Protein AF-A0A939VW94-F1 (afdb_monomer_lite)

Foldseek 3Di:
DDDDDPDDDDCPPHPDDWDWDWDQDPVRDTDIDIPVVCPPDDDDDDDDDDPPDPDD

Sequence (56 aa):
MPSNRGGVTMLVTRPAPDFTADAVYPDFSIAPFTLFGLRGKYVTLFFYPMDFTFVC

Radius of gyration: 15.93 Å; chains: 1; bounding box: 35×46×30 Å

Secondary structure (DSSP, 8-state):
-----------TTSPPPP-EEEEE-TTS-EEEEEGGGGTTS-------S-TTSS--

pLDDT: mean 87.9, std 15.18, range [45.47, 98.25]

Structure (mmCIF, N/CA/C/O backbone):
data_AF-A0A939VW94-F1
#
_entry.id   AF-A0A939VW94-F1
#
loop_
_atom_site.group_PDB
_atom_site.id
_atom_site.type_symbol
_atom_site.label_atom_id
_atom_site.label_alt_id
_atom_site.label_comp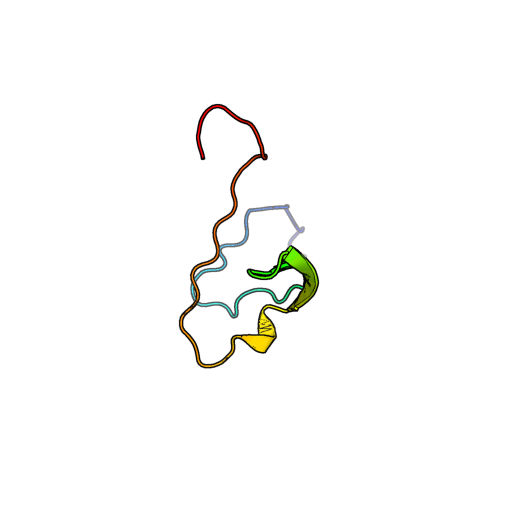_id
_atom_site.label_asym_id
_atom_site.label_entity_id
_atom_site.label_seq_id
_atom_site.pdbx_PDB_ins_code
_atom_site.Cartn_x
_atom_site.Cartn_y
_atom_site.Cartn_z
_atom_site.occupancy
_atom_site.B_iso_or_equiv
_atom_site.auth_seq_id
_atom_site.auth_comp_id
_atom_site.auth_asym_id
_atom_site.auth_atom_id
_atom_site.pdbx_PDB_model_num
ATOM 1 N N . MET A 1 1 ? -7.293 34.020 13.298 1.00 45.66 1 MET A N 1
ATOM 2 C CA . MET A 1 1 ? -7.110 33.240 12.056 1.00 45.66 1 MET A CA 1
ATOM 3 C C . MET A 1 1 ? -5.914 32.316 12.260 1.00 45.66 1 MET A C 1
ATOM 5 O O . MET A 1 1 ? -4.797 32.822 12.206 1.00 45.66 1 MET A O 1
ATOM 9 N N . PRO A 1 2 ? -6.069 31.026 12.609 1.00 45.47 2 PRO A N 1
ATOM 10 C CA . PRO A 1 2 ? -4.901 30.168 12.714 1.00 45.47 2 PRO A CA 1
ATOM 11 C C . PRO A 1 2 ? -4.373 29.885 11.303 1.00 45.47 2 PRO A C 1
ATOM 13 O O . PRO A 1 2 ? -5.080 29.385 10.433 1.00 45.47 2 PRO A O 1
ATOM 16 N N . SER A 1 3 ? -3.129 30.304 11.094 1.00 56.44 3 SER A N 1
ATOM 17 C CA . SER A 1 3 ? -2.297 30.075 9.917 1.00 56.44 3 SER A CA 1
ATOM 18 C C . SER A 1 3 ? -2.010 28.576 9.772 1.00 56.44 3 SER A C 1
ATOM 20 O O . SER A 1 3 ? -1.556 27.928 10.716 1.00 56.44 3 SER A O 1
ATOM 22 N N . ASN A 1 4 ? -2.297 28.035 8.587 1.00 61.03 4 ASN A N 1
ATOM 23 C CA . ASN A 1 4 ? -2.029 26.651 8.213 1.00 61.03 4 ASN A CA 1
ATOM 24 C C . ASN A 1 4 ? -0.509 26.438 8.086 1.00 61.03 4 ASN A C 1
ATOM 26 O O . ASN A 1 4 ? 0.092 26.824 7.085 1.00 61.03 4 ASN A O 1
ATOM 30 N N . ARG A 1 5 ? 0.123 25.861 9.114 1.00 59.38 5 ARG A N 1
ATOM 31 C CA . ARG A 1 5 ? 1.497 25.345 9.032 1.00 59.38 5 ARG A CA 1
ATOM 32 C C . ARG A 1 5 ? 1.409 23.870 8.653 1.00 59.38 5 ARG A C 1
ATOM 34 O O . ARG A 1 5 ? 0.742 23.121 9.359 1.00 59.38 5 ARG A O 1
ATOM 41 N N . GLY A 1 6 ? 2.070 23.468 7.566 1.00 56.34 6 GLY A N 1
ATOM 42 C CA . GLY A 1 6 ? 2.122 22.088 7.065 1.00 56.34 6 GLY A CA 1
ATOM 43 C C . GLY A 1 6 ? 2.790 21.112 8.039 1.00 56.34 6 GLY A C 1
ATOM 44 O O . GLY A 1 6 ? 3.932 20.715 7.842 1.00 56.34 6 GLY A O 1
ATOM 45 N N . GLY A 1 7 ? 2.083 20.755 9.109 1.00 56.28 7 GLY A N 1
ATOM 46 C CA . GLY A 1 7 ? 2.467 19.728 10.068 1.00 56.28 7 GLY A CA 1
ATOM 47 C C . GLY A 1 7 ? 1.888 18.368 9.688 1.00 56.28 7 GLY A C 1
ATOM 48 O O . GLY A 1 7 ? 0.777 18.277 9.163 1.00 56.28 7 GLY A O 1
ATOM 49 N N . VAL A 1 8 ? 2.639 17.304 9.984 1.00 64.69 8 VAL A N 1
ATOM 50 C CA . VAL A 1 8 ? 2.176 15.916 9.862 1.00 64.69 8 VAL A CA 1
ATOM 51 C C . VAL A 1 8 ? 0.866 15.764 10.634 1.00 64.69 8 VAL A C 1
ATOM 53 O O . VAL A 1 8 ? 0.815 15.922 11.854 1.00 64.69 8 VAL A O 1
ATOM 56 N N . THR A 1 9 ? -0.214 15.474 9.915 1.00 76.69 9 THR A N 1
ATOM 57 C CA . THR A 1 9 ? -1.507 15.194 10.533 1.00 76.69 9 THR A CA 1
ATOM 58 C C . THR A 1 9 ? -1.504 13.743 11.004 1.00 76.69 9 THR A C 1
ATOM 60 O O . THR A 1 9 ? -1.366 12.834 10.194 1.00 76.69 9 THR A O 1
ATOM 63 N N . MET A 1 10 ? -1.660 13.505 12.308 1.00 86.25 10 MET A N 1
ATOM 64 C CA . MET A 1 10 ? -1.847 12.151 12.847 1.00 86.25 10 MET A CA 1
ATOM 65 C C . MET A 1 10 ? -3.155 11.547 12.312 1.00 86.25 10 MET A C 1
ATOM 67 O O . MET A 1 10 ? -4.222 12.117 12.527 1.00 86.25 10 MET A O 1
ATOM 71 N N . LEU A 1 11 ? -3.098 10.407 11.620 1.00 92.75 11 LEU A N 1
ATOM 72 C CA . LEU A 1 11 ? -4.274 9.781 10.984 1.00 92.75 11 LEU A CA 1
ATOM 73 C C . LEU A 1 11 ? -4.907 8.647 11.811 1.00 92.75 11 LEU A C 1
ATOM 75 O O . LEU A 1 11 ? -5.899 8.055 11.393 1.00 92.75 11 LEU A O 1
ATOM 79 N N . VAL A 1 12 ? -4.365 8.351 12.993 1.00 93.25 12 VAL A N 1
ATOM 80 C CA . VAL A 1 12 ? -4.905 7.319 13.895 1.00 93.25 12 VAL A CA 1
ATOM 81 C C . VAL A 1 12 ? -6.309 7.717 14.372 1.00 93.25 12 VAL A C 1
ATOM 83 O O . VAL A 1 12 ? -6.581 8.904 14.531 1.00 93.25 12 VAL A O 1
ATOM 86 N N . THR A 1 13 ? -7.191 6.723 14.557 1.00 94.94 13 THR A N 1
ATOM 87 C CA . THR A 1 13 ? -8.626 6.849 14.919 1.00 94.94 13 THR A CA 1
ATOM 88 C C . THR A 1 13 ? -9.499 7.661 13.957 1.00 94.94 13 THR A C 1
ATOM 90 O O . THR A 1 13 ? -10.696 7.825 14.198 1.00 94.94 13 THR A O 1
ATOM 93 N N . ARG A 1 14 ? -8.942 8.121 12.832 1.00 93.12 14 ARG A N 1
ATOM 94 C CA . ARG A 1 14 ? -9.690 8.751 11.743 1.00 93.12 14 ARG A CA 1
ATOM 95 C C . ARG A 1 14 ? -10.014 7.725 10.657 1.00 93.12 14 ARG A C 1
ATOM 97 O O . ARG A 1 14 ? -9.316 6.716 10.543 1.00 93.12 14 ARG A O 1
ATOM 104 N N . PRO A 1 15 ? -11.055 7.961 9.841 1.00 93.50 15 PRO A N 1
ATOM 105 C CA . PRO A 1 15 ? -11.261 7.175 8.633 1.00 93.50 15 PRO A CA 1
ATOM 106 C C . PRO A 1 15 ? -9.997 7.205 7.767 1.00 93.50 15 PRO A C 1
ATOM 108 O O . PRO A 1 15 ? -9.438 8.280 7.538 1.00 93.50 15 PRO A O 1
ATOM 111 N N . ALA A 1 16 ? -9.553 6.035 7.303 1.00 94.38 16 ALA A N 1
ATOM 112 C CA . ALA A 1 16 ? -8.429 5.949 6.379 1.00 94.38 16 ALA A CA 1
ATOM 113 C C . ALA A 1 16 ? -8.731 6.787 5.119 1.00 94.38 16 ALA A C 1
ATOM 115 O O . ALA A 1 16 ? -9.848 6.677 4.597 1.00 94.38 16 ALA A O 1
ATOM 116 N N . PRO A 1 17 ? -7.786 7.621 4.643 1.00 94.62 17 PRO A N 1
ATOM 117 C CA . PRO A 1 17 ? -7.958 8.363 3.402 1.00 94.62 17 PRO A CA 1
ATOM 118 C C . PRO A 1 17 ? -8.189 7.397 2.244 1.00 94.62 17 PRO A C 1
ATOM 120 O O . PRO A 1 17 ? -7.416 6.457 2.058 1.00 94.62 17 PRO A O 1
ATOM 123 N N . ASP A 1 18 ? -9.261 7.618 1.489 1.00 96.81 18 ASP A N 1
ATOM 124 C CA . ASP A 1 18 ? -9.537 6.810 0.309 1.00 96.81 18 ASP A CA 1
ATOM 125 C C . ASP A 1 18 ? -8.575 7.184 -0.823 1.00 96.81 18 ASP A C 1
ATOM 127 O O . ASP A 1 18 ? -8.171 8.343 -0.957 1.00 96.81 18 ASP A O 1
ATOM 131 N N . PHE A 1 19 ? -8.204 6.199 -1.633 1.00 96.75 19 PHE A N 1
ATOM 132 C CA . PHE A 1 19 ? -7.373 6.400 -2.812 1.00 96.75 19 PHE A CA 1
ATOM 133 C C . PHE A 1 19 ? -7.759 5.407 -3.898 1.00 96.75 19 PHE A C 1
ATOM 135 O O . PHE A 1 19 ? -8.231 4.306 -3.608 1.00 96.75 19 PHE A O 1
ATOM 142 N N . THR A 1 20 ? -7.539 5.811 -5.148 1.00 98.12 20 THR A N 1
ATOM 143 C CA . THR A 1 20 ? -7.606 4.925 -6.309 1.00 98.12 20 THR A CA 1
ATOM 144 C C . THR A 1 20 ? -6.301 5.030 -7.084 1.00 98.12 20 THR A C 1
ATOM 146 O O . THR A 1 20 ? -5.869 6.140 -7.390 1.00 98.12 20 THR A O 1
ATOM 149 N N . ALA A 1 21 ? -5.665 3.894 -7.356 1.00 97.94 21 ALA A N 1
ATOM 150 C CA . ALA A 1 21 ? -4.406 3.816 -8.092 1.00 97.94 21 ALA A CA 1
ATOM 151 C C . ALA A 1 21 ? -4.324 2.499 -8.868 1.00 97.94 21 ALA A C 1
ATOM 153 O O . ALA A 1 21 ? -4.980 1.525 -8.499 1.00 97.94 21 ALA A O 1
ATOM 154 N N . ASP A 1 22 ? -3.513 2.463 -9.920 1.00 98.25 22 ASP A N 1
ATOM 155 C CA . ASP A 1 22 ? -3.256 1.225 -10.651 1.00 98.25 22 ASP A CA 1
ATOM 156 C C . ASP A 1 22 ? -2.440 0.259 -9.786 1.00 98.25 22 ASP A C 1
ATOM 158 O O . ASP A 1 22 ? -1.447 0.645 -9.164 1.00 98.25 22 ASP A O 1
ATOM 162 N N . ALA A 1 23 ? -2.868 -1.001 -9.742 1.00 97.69 23 ALA A N 1
ATOM 163 C CA . ALA A 1 23 ? -2.218 -2.057 -8.980 1.00 97.69 23 ALA A CA 1
ATOM 164 C C . ALA A 1 23 ? -2.011 -3.301 -9.846 1.00 97.69 23 ALA A C 1
ATOM 166 O O . ALA A 1 23 ? -2.817 -3.605 -10.727 1.00 97.69 23 ALA A O 1
ATOM 167 N N . VAL A 1 24 ? -0.935 -4.034 -9.558 1.00 97.31 24 VAL A N 1
ATOM 168 C CA . VAL A 1 24 ? -0.663 -5.348 -10.150 1.00 97.31 24 VAL A CA 1
ATOM 169 C C . VAL A 1 24 ? -1.379 -6.417 -9.321 1.00 97.31 24 VAL A C 1
ATOM 171 O O . VAL A 1 24 ? -1.139 -6.536 -8.119 1.00 97.31 24 VAL A O 1
ATOM 174 N N . TYR A 1 25 ? -2.258 -7.189 -9.957 1.00 96.62 25 TYR A N 1
ATOM 175 C CA . TYR A 1 25 ? -3.006 -8.286 -9.334 1.00 96.62 25 TYR A CA 1
ATOM 176 C C . TYR A 1 25 ? -2.248 -9.627 -9.425 1.00 96.62 25 TYR A C 1
ATOM 178 O O . TYR A 1 25 ? -1.280 -9.743 -10.179 1.00 96.62 25 TYR A O 1
ATOM 186 N N . PRO A 1 26 ? -2.663 -10.672 -8.671 1.00 97.19 26 PRO A N 1
ATOM 187 C CA . PRO A 1 26 ? -1.991 -11.981 -8.670 1.00 97.19 26 PRO A CA 1
ATOM 188 C C . PRO A 1 26 ? -1.915 -12.677 -10.036 1.00 97.19 26 PRO A C 1
ATOM 190 O O . PRO A 1 26 ? -1.087 -13.560 -10.232 1.00 97.19 26 PRO A O 1
ATOM 193 N N . ASP A 1 27 ? -2.787 -12.299 -10.967 1.00 97.44 27 ASP A N 1
ATOM 194 C CA . ASP A 1 27 ? -2.828 -12.776 -12.349 1.00 97.44 27 ASP A CA 1
ATOM 195 C C . ASP A 1 27 ? -1.969 -11.930 -13.307 1.00 97.44 27 ASP A C 1
ATOM 197 O O . ASP A 1 27 ? -2.053 -12.099 -14.522 1.00 97.4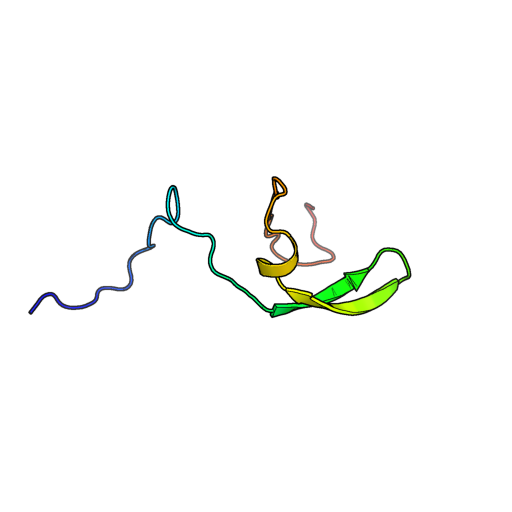4 27 ASP A O 1
ATOM 201 N N . PHE A 1 28 ? -1.146 -11.024 -12.768 1.00 96.62 28 PHE A N 1
ATOM 202 C CA . PHE A 1 28 ? -0.328 -10.050 -13.496 1.00 96.62 28 PHE A CA 1
ATOM 203 C C . PHE A 1 28 ? -1.124 -9.025 -14.309 1.00 96.62 28 PHE A C 1
ATOM 205 O O . PHE A 1 28 ? -0.542 -8.282 -15.104 1.00 96.62 28 PHE A O 1
ATOM 212 N N . SER A 1 29 ? -2.438 -8.937 -14.101 1.00 98.19 29 SER A N 1
ATOM 213 C CA . SER A 1 29 ? -3.226 -7.854 -14.672 1.00 98.19 29 SER A CA 1
ATOM 214 C C . SER A 1 29 ? -2.946 -6.541 -13.937 1.00 98.19 29 SER A C 1
ATOM 216 O O . SER A 1 29 ? -2.665 -6.519 -12.736 1.00 98.19 29 SER A O 1
ATOM 218 N N . ILE A 1 30 ? -3.009 -5.434 -14.678 1.00 98.12 30 ILE A N 1
ATOM 219 C CA . ILE A 1 30 ? -2.968 -4.084 -14.116 1.00 98.12 30 ILE A CA 1
ATOM 220 C C . ILE A 1 30 ? -4.383 -3.532 -14.182 1.00 98.12 30 ILE A C 1
ATOM 222 O O . ILE A 1 30 ? -4.963 -3.441 -15.266 1.00 98.12 30 ILE A O 1
ATOM 226 N N . ALA A 1 31 ? -4.935 -3.169 -13.030 1.00 97.50 31 ALA A N 1
ATOM 227 C CA . ALA A 1 31 ? -6.257 -2.569 -12.954 1.00 97.50 31 ALA A CA 1
ATOM 228 C C . ALA A 1 31 ? -6.348 -1.558 -11.799 1.00 97.50 31 ALA A C 1
ATOM 230 O O . ALA A 1 31 ? -5.572 -1.647 -10.840 1.00 97.50 31 ALA A O 1
ATOM 231 N N . PRO A 1 32 ? -7.316 -0.626 -11.849 1.00 97.94 32 PRO A N 1
ATOM 232 C CA . PRO A 1 32 ? -7.562 0.297 -10.752 1.00 97.94 32 PRO A CA 1
ATOM 233 C C . PRO A 1 32 ? -7.929 -0.449 -9.465 1.00 97.94 32 PRO A C 1
ATOM 235 O O . PRO A 1 32 ? -8.813 -1.308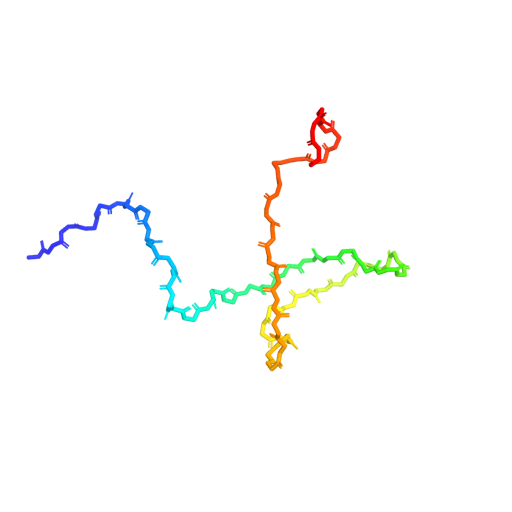 -9.442 1.00 97.94 32 PRO A O 1
ATOM 238 N N . PHE A 1 33 ? -7.262 -0.094 -8.376 1.00 97.50 33 PHE A N 1
ATOM 239 C CA . PHE A 1 33 ? -7.567 -0.529 -7.021 1.00 97.50 33 PHE A CA 1
ATOM 240 C C . PHE A 1 33 ? -8.091 0.658 -6.217 1.00 97.50 33 PHE A C 1
ATOM 242 O O . PHE A 1 33 ? -7.470 1.718 -6.224 1.00 97.50 33 PHE A O 1
ATOM 249 N N . THR A 1 34 ? -9.186 0.464 -5.479 1.00 97.69 34 THR A N 1
ATOM 250 C CA . THR A 1 34 ? -9.757 1.482 -4.586 1.00 97.69 34 THR A CA 1
ATOM 251 C C . THR A 1 34 ? -9.849 0.949 -3.160 1.00 97.69 34 THR A C 1
ATOM 253 O O . THR A 1 34 ? -10.466 -0.095 -2.925 1.00 97.69 34 THR A O 1
ATOM 256 N N . LEU A 1 35 ? -9.304 1.690 -2.188 1.00 97.12 35 LEU A N 1
ATOM 257 C CA . LEU A 1 35 ? -9.299 1.276 -0.778 1.00 97.12 35 LEU A CA 1
ATOM 258 C C . LEU A 1 35 ? -10.719 1.085 -0.220 1.00 97.12 35 LEU A C 1
ATOM 260 O O . LEU A 1 35 ? -10.966 0.147 0.542 1.00 97.12 35 LEU A O 1
ATOM 264 N N . PHE A 1 36 ? -11.671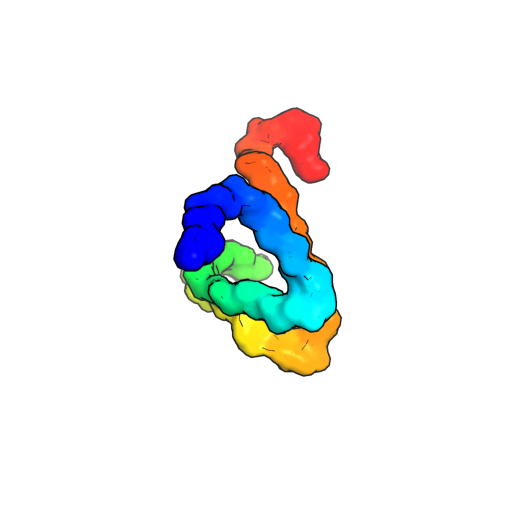 1.927 -0.630 1.00 96.25 36 PHE A N 1
ATOM 265 C CA . PHE A 1 36 ? -13.083 1.788 -0.270 1.00 96.25 36 PHE A CA 1
ATOM 266 C C . PHE A 1 36 ? -13.668 0.396 -0.576 1.00 96.25 36 PHE A C 1
ATOM 268 O O . PHE A 1 36 ? -14.515 -0.086 0.177 1.00 96.25 36 PHE A O 1
ATOM 275 N N . GLY A 1 37 ? -13.185 -0.290 -1.618 1.00 96.25 37 GLY A N 1
ATOM 276 C CA . GLY A 1 37 ? -13.639 -1.636 -1.985 1.00 96.25 37 GLY A CA 1
ATOM 277 C C . GLY A 1 37 ? -13.350 -2.714 -0.931 1.00 96.25 37 GLY A C 1
ATOM 278 O O . GLY A 1 37 ? -13.974 -3.772 -0.951 1.00 96.25 37 GLY A O 1
ATOM 279 N N . LEU A 1 38 ? -12.448 -2.453 0.024 1.00 96.62 38 LEU A N 1
ATOM 280 C CA . LEU A 1 38 ? -12.081 -3.385 1.099 1.00 96.62 38 LEU A CA 1
ATOM 281 C C . LEU A 1 38 ? -12.849 -3.166 2.415 1.00 96.62 38 LEU A C 1
ATOM 283 O O . LEU A 1 38 ? -12.521 -3.779 3.436 1.00 96.62 38 LEU A O 1
ATOM 287 N N . ARG A 1 39 ? -13.873 -2.302 2.429 1.00 95.81 39 ARG A N 1
ATOM 288 C CA . ARG A 1 39 ? -14.718 -2.07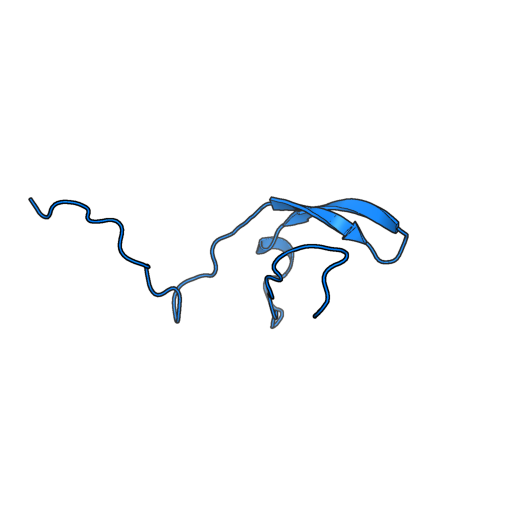2 3.613 1.00 95.81 39 ARG A CA 1
ATOM 289 C C . ARG A 1 39 ? -15.269 -3.390 4.175 1.00 95.81 39 ARG A C 1
ATOM 291 O O . ARG A 1 39 ? -15.678 -4.283 3.442 1.00 95.81 39 ARG A O 1
ATOM 298 N N . GLY A 1 40 ? -15.288 -3.496 5.505 1.00 96.31 40 GLY A N 1
ATOM 299 C CA . GLY A 1 40 ? -15.721 -4.706 6.215 1.00 96.31 40 GLY A CA 1
ATOM 300 C C . GLY A 1 40 ? -14.611 -5.737 6.448 1.00 96.31 40 GLY A C 1
ATOM 301 O O . GLY A 1 40 ? -14.852 -6.730 7.129 1.00 96.31 40 GLY A O 1
ATOM 302 N N . LYS A 1 41 ? -13.393 -5.496 5.945 1.00 97.19 41 LYS A N 1
ATOM 303 C CA . LYS A 1 41 ? -12.201 -6.301 6.240 1.00 97.19 41 LYS A CA 1
ATOM 304 C C . LYS A 1 41 ? -11.177 -5.481 7.024 1.00 97.19 41 LYS A C 1
ATOM 306 O O . LYS A 1 41 ? -11.078 -4.268 6.848 1.00 97.19 41 LYS A O 1
ATOM 311 N N . TYR A 1 42 ? -10.397 -6.150 7.870 1.00 97.12 42 TYR A N 1
ATOM 312 C CA . TYR A 1 42 ? -9.162 -5.569 8.395 1.00 97.12 42 TYR A CA 1
ATOM 313 C C . TYR A 1 42 ? -8.111 -5.554 7.281 1.00 97.12 42 TYR A C 1
ATOM 315 O O . TYR A 1 42 ? -7.953 -6.546 6.570 1.00 97.12 42 TYR A O 1
ATOM 323 N N . VAL A 1 43 ? -7.419 -4.425 7.121 1.00 96.56 43 VAL A N 1
ATOM 324 C CA . VAL A 1 43 ? -6.459 -4.191 6.034 1.00 96.56 43 VAL 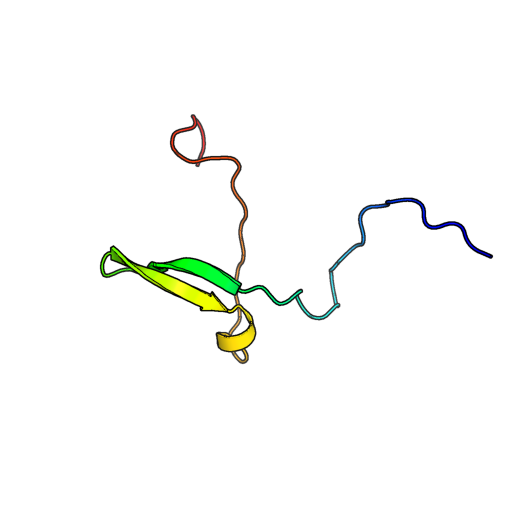A CA 1
ATOM 325 C C . VAL A 1 43 ? -5.159 -3.649 6.616 1.00 96.56 43 VAL A C 1
ATOM 327 O O . VAL A 1 43 ? -5.180 -2.750 7.457 1.00 96.56 43 VAL A O 1
ATOM 330 N N . THR A 1 44 ? -4.035 -4.165 6.127 1.00 96.44 44 THR A N 1
ATOM 331 C CA . THR A 1 44 ? -2.697 -3.625 6.382 1.00 96.44 44 THR A CA 1
ATOM 332 C C . THR A 1 44 ? -2.209 -2.932 5.115 1.00 96.44 44 THR A C 1
ATOM 334 O O . THR A 1 44 ? -2.094 -3.572 4.074 1.00 96.44 44 THR A O 1
ATOM 337 N N . LEU A 1 45 ? -1.932 -1.630 5.204 1.00 95.75 45 LEU A N 1
ATOM 338 C CA . LEU A 1 45 ? -1.337 -0.836 4.128 1.00 95.75 45 LEU A CA 1
ATOM 339 C C . LEU A 1 45 ? 0.106 -0.501 4.508 1.00 95.75 45 LEU A C 1
ATOM 341 O O . LEU A 1 45 ? 0.344 0.070 5.572 1.00 95.75 45 LEU A O 1
ATOM 345 N N . PHE A 1 46 ? 1.051 -0.852 3.642 1.00 95.12 46 PHE A N 1
ATOM 346 C CA . PHE A 1 46 ? 2.477 -0.618 3.840 1.00 95.12 46 PHE A CA 1
ATOM 347 C C . PHE A 1 46 ? 3.035 0.167 2.655 1.00 95.12 46 PHE A C 1
ATOM 349 O O . PHE A 1 46 ? 2.711 -0.132 1.508 1.00 95.12 46 PHE A O 1
ATOM 356 N N . PHE A 1 47 ? 3.864 1.167 2.944 1.00 93.75 47 PHE A N 1
ATOM 357 C CA . PHE A 1 47 ? 4.598 1.928 1.940 1.00 93.75 47 PHE A CA 1
ATOM 358 C C . PHE A 1 47 ? 6.069 1.549 2.041 1.00 93.75 47 PHE A C 1
ATOM 360 O O . PHE A 1 47 ? 6.639 1.596 3.131 1.00 93.75 47 PHE A O 1
ATOM 367 N N . TYR A 1 48 ? 6.673 1.219 0.907 1.00 94.31 48 TYR A N 1
ATOM 368 C CA . TYR A 1 48 ? 8.104 0.969 0.790 1.00 94.31 48 TYR A CA 1
ATOM 369 C C . TYR A 1 48 ? 8.729 1.977 -0.189 1.00 94.31 48 TYR A C 1
ATOM 371 O O . TYR A 1 48 ? 8.003 2.558 -0.999 1.00 94.31 48 TYR A O 1
ATOM 379 N N . PRO A 1 49 ? 10.045 2.255 -0.094 1.00 90.31 49 PRO A N 1
ATOM 380 C CA . PRO A 1 49 ? 10.637 3.405 -0.775 1.00 90.31 49 PRO A CA 1
ATOM 381 C C . PRO A 1 49 ? 10.668 3.279 -2.300 1.00 90.31 49 PRO A C 1
ATOM 383 O O . PRO A 1 49 ? 10.310 4.230 -2.991 1.00 90.31 49 PRO A O 1
ATOM 386 N N . MET A 1 50 ? 11.150 2.144 -2.819 1.00 91.88 50 MET A N 1
ATOM 387 C CA . MET A 1 50 ? 11.326 1.923 -4.254 1.00 91.88 50 MET A CA 1
ATOM 388 C C . MET A 1 50 ? 11.638 0.454 -4.560 1.00 91.88 50 MET A C 1
ATOM 390 O O . MET A 1 50 ? 12.345 -0.210 -3.794 1.00 91.88 50 MET A O 1
ATOM 394 N N . ASP A 1 51 ? 11.167 -0.013 -5.716 1.00 91.06 51 ASP A N 1
ATOM 395 C CA . ASP A 1 51 ? 11.538 -1.309 -6.288 1.00 91.06 51 ASP A CA 1
ATOM 396 C C . ASP A 1 51 ? 13.053 -1.396 -6.556 1.00 91.06 51 ASP A C 1
ATOM 398 O O . ASP A 1 51 ? 13.699 -0.405 -6.896 1.00 91.06 51 ASP A O 1
ATOM 402 N N . PHE A 1 52 ? 13.618 -2.603 -6.444 1.00 87.88 52 PHE A N 1
ATOM 403 C CA . PHE A 1 52 ? 15.032 -2.901 -6.740 1.00 87.88 52 PHE A CA 1
ATOM 404 C C . PHE A 1 52 ? 16.058 -2.159 -5.863 1.00 87.88 52 PHE A C 1
ATOM 406 O O . PHE A 1 52 ? 17.147 -1.807 -6.319 1.00 87.88 52 PHE A O 1
ATOM 413 N N . THR A 1 53 ? 15.734 -1.958 -4.584 1.00 89.69 53 THR A N 1
ATOM 414 C CA . THR A 1 53 ? 16.671 -1.442 -3.573 1.00 89.69 53 THR A CA 1
ATOM 415 C C . THR A 1 53 ? 17.187 -2.556 -2.647 1.00 89.69 53 THR A C 1
ATOM 417 O O . THR A 1 53 ? 16.789 -3.713 -2.758 1.00 89.69 53 THR A O 1
ATOM 420 N N . PHE A 1 54 ? 18.139 -2.236 -1.760 1.00 78.12 54 PHE A N 1
ATOM 421 C CA . PHE A 1 54 ? 18.845 -3.225 -0.925 1.00 78.12 54 PHE A CA 1
ATOM 422 C C . PHE A 1 54 ? 18.005 -3.837 0.210 1.00 78.12 54 PHE A C 1
ATOM 424 O O . PHE A 1 54 ? 18.402 -4.857 0.769 1.00 78.12 54 PHE A O 1
ATOM 431 N N . VAL A 1 55 ? 16.882 -3.216 0.575 1.00 65.00 55 VAL A N 1
ATOM 432 C CA . VAL A 1 55 ? 15.947 -3.696 1.603 1.00 65.00 55 VAL A CA 1
ATOM 433 C C . VAL A 1 55 ? 14.537 -3.630 1.016 1.00 65.00 55 VAL A C 1
ATOM 435 O O . VAL A 1 55 ? 14.161 -2.580 0.497 1.00 65.00 55 VAL A O 1
ATOM 438 N N . CYS A 1 56 ? 13.792 -4.737 1.109 1.00 61.28 56 CYS A N 1
ATOM 439 C CA . CYS A 1 56 ? 12.343 -4.785 0.871 1.00 61.28 56 CYS A CA 1
ATOM 440 C C . CYS A 1 56 ? 11.579 -4.482 2.161 1.00 61.28 56 CYS A C 1
ATOM 442 O O . CYS A 1 56 ? 11.969 -5.050 3.209 1.00 61.28 56 CYS A O 1
#